Protein AF-A0A4Q5WJ43-F1 (afdb_monomer)

Radius of gyration: 17.26 Å; Cα contacts (8 Å, |Δi|>4): 168; chains: 1; bounding box: 43×27×40 Å

Structure (mmCIF, N/CA/C/O backbone):
data_AF-A0A4Q5WJ43-F1
#
_entry.id   AF-A0A4Q5WJ43-F1
#
loop_
_atom_site.group_PDB
_atom_site.id
_atom_site.type_symbol
_atom_site.label_atom_id
_atom_site.label_alt_id
_atom_site.label_comp_id
_atom_site.label_asym_id
_atom_site.label_entity_id
_atom_site.label_seq_id
_atom_site.pdbx_PDB_ins_code
_atom_site.Cartn_x
_atom_site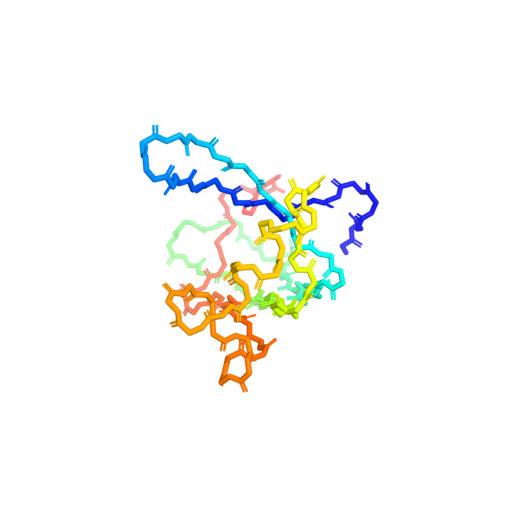.Cartn_y
_atom_site.Cartn_z
_atom_site.occupancy
_atom_site.B_iso_or_equiv
_atom_site.auth_seq_id
_atom_site.auth_comp_id
_atom_site.auth_asym_id
_atom_site.auth_atom_id
_atom_site.pdbx_PDB_model_num
ATOM 1 N N . MET A 1 1 ? 12.106 -7.031 0.141 1.00 86.31 1 MET A N 1
ATOM 2 C CA . MET A 1 1 ? 11.376 -5.938 0.812 1.00 86.31 1 MET A CA 1
ATOM 3 C C . MET A 1 1 ? 11.730 -5.937 2.291 1.00 86.31 1 MET A C 1
ATOM 5 O O . MET A 1 1 ? 11.740 -7.013 2.875 1.00 86.31 1 MET A O 1
ATOM 9 N N . ASP A 1 2 ? 12.037 -4.780 2.878 1.00 92.62 2 ASP A N 1
ATOM 10 C CA . ASP A 1 2 ? 12.264 -4.639 4.327 1.00 92.62 2 ASP A CA 1
ATOM 11 C C . ASP A 1 2 ? 10.999 -4.055 4.969 1.00 92.62 2 ASP A C 1
ATOM 13 O O . ASP A 1 2 ? 10.771 -2.845 4.922 1.00 92.62 2 ASP A O 1
ATOM 17 N N . TYR A 1 3 ? 10.136 -4.920 5.507 1.00 92.88 3 TYR A N 1
ATOM 18 C CA . TYR A 1 3 ? 8.841 -4.508 6.060 1.00 92.88 3 TYR A CA 1
ATOM 19 C C . TYR A 1 3 ? 8.963 -3.724 7.371 1.00 92.88 3 TYR A C 1
ATOM 21 O O . TYR A 1 3 ? 8.076 -2.935 7.672 1.00 92.88 3 TYR A O 1
ATOM 29 N N . GLU A 1 4 ? 10.056 -3.873 8.126 1.00 94.19 4 GLU A N 1
ATOM 30 C CA . GLU A 1 4 ? 10.273 -3.088 9.352 1.00 94.19 4 GLU A CA 1
ATOM 31 C C . GLU A 1 4 ? 10.597 -1.625 9.033 1.00 94.19 4 GLU A C 1
ATOM 33 O O . GLU A 1 4 ? 10.310 -0.728 9.826 1.00 94.19 4 GLU A O 1
ATOM 38 N N . LYS A 1 5 ? 11.161 -1.372 7.846 1.00 95.94 5 LYS A N 1
ATOM 39 C CA . LYS A 1 5 ? 11.467 -0.025 7.345 1.00 95.94 5 LYS A CA 1
ATOM 40 C C . LYS A 1 5 ? 10.449 0.511 6.340 1.00 95.94 5 LYS A C 1
ATOM 42 O O . LYS A 1 5 ? 10.671 1.576 5.767 1.00 95.94 5 LYS A O 1
ATOM 47 N N . SER A 1 6 ? 9.345 -0.199 6.118 1.00 96.31 6 SER A N 1
ATOM 48 C CA . SER A 1 6 ? 8.351 0.154 5.102 1.00 96.31 6 SER A CA 1
ATOM 49 C C . SER 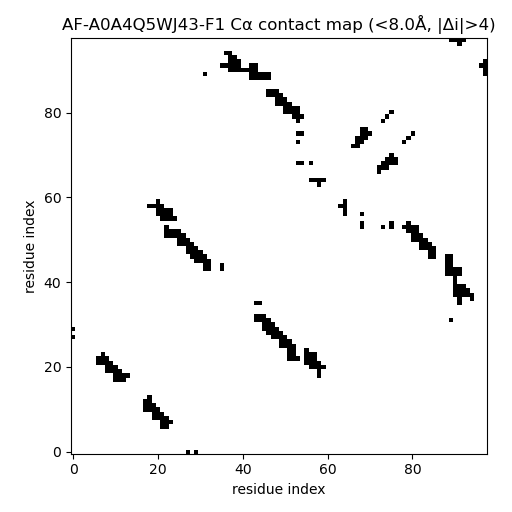A 1 6 ? 6.968 0.311 5.710 1.00 96.31 6 SER A C 1
ATOM 51 O O . SER A 1 6 ? 6.564 -0.460 6.572 1.00 96.31 6 SER A O 1
ATOM 53 N N . THR A 1 7 ? 6.205 1.297 5.237 1.00 96.81 7 THR A N 1
ATOM 54 C CA . THR A 1 7 ? 4.838 1.536 5.718 1.00 96.81 7 THR A CA 1
ATOM 55 C C . THR A 1 7 ? 3.905 1.850 4.562 1.00 96.81 7 THR A C 1
ATOM 57 O O . THR A 1 7 ? 4.304 2.515 3.608 1.00 96.81 7 THR A O 1
ATOM 60 N N . LEU A 1 8 ? 2.660 1.386 4.669 1.00 97.44 8 LEU A N 1
ATOM 61 C CA . LEU A 1 8 ? 1.581 1.748 3.762 1.00 97.44 8 LEU A CA 1
ATOM 62 C C . LEU A 1 8 ? 0.542 2.541 4.554 1.00 97.44 8 LEU A C 1
ATOM 64 O O . LEU A 1 8 ? -0.090 1.998 5.461 1.00 97.44 8 LEU A O 1
ATOM 68 N N . LYS A 1 9 ? 0.412 3.832 4.239 1.00 97.31 9 LYS A N 1
ATOM 69 C CA . LYS A 1 9 ? -0.470 4.777 4.931 1.00 97.31 9 LYS A CA 1
ATOM 70 C C . LYS A 1 9 ? -1.465 5.411 3.972 1.00 97.31 9 LYS A C 1
ATOM 72 O O . LYS A 1 9 ? -1.201 5.508 2.776 1.00 97.31 9 LYS A O 1
ATOM 77 N N . PHE A 1 10 ? -2.575 5.882 4.518 1.00 94.56 10 PHE A N 1
ATOM 78 C CA . PHE A 1 10 ? -3.551 6.697 3.810 1.00 94.56 10 PHE A CA 1
ATOM 79 C C . PHE A 1 10 ? -3.961 7.897 4.666 1.00 94.56 10 PHE A C 1
ATOM 81 O O . PHE A 1 10 ? -3.861 7.867 5.893 1.00 94.56 10 PHE A O 1
ATOM 88 N N . SER A 1 11 ? -4.461 8.933 3.999 1.00 93.75 11 SER A N 1
ATOM 89 C CA . SER A 1 11 ? -5.058 10.109 4.628 1.00 93.75 11 SER A CA 1
ATOM 90 C C . SER A 1 11 ? -6.444 10.328 4.032 1.00 93.75 11 SER A C 1
ATOM 92 O O . SER A 1 11 ? -6.628 10.221 2.819 1.00 93.75 11 SER A O 1
ATOM 94 N N . ALA A 1 12 ? -7.418 10.628 4.880 1.00 88.69 12 ALA A N 1
ATOM 95 C CA . ALA A 1 12 ? -8.808 10.845 4.496 1.00 88.69 12 ALA A CA 1
ATOM 96 C C . ALA A 1 12 ? -9.439 11.934 5.376 1.00 88.69 12 ALA A C 1
ATOM 98 O O . ALA A 1 12 ? -8.809 12.446 6.300 1.00 88.69 12 ALA A O 1
ATOM 99 N N . ALA A 1 13 ? -10.684 12.317 5.086 1.00 89.44 13 ALA A N 1
ATOM 100 C CA . ALA A 1 13 ? -11.424 13.275 5.899 1.00 89.44 13 ALA A CA 1
ATOM 101 C C . ALA A 1 13 ? -12.860 12.805 6.145 1.00 89.44 13 ALA A C 1
ATOM 103 O O . ALA A 1 13 ? -13.547 12.380 5.218 1.00 89.44 13 ALA A O 1
ATOM 104 N N . TYR A 1 14 ? -13.329 12.941 7.385 1.00 84.19 14 TYR A N 1
ATOM 105 C CA . TYR A 1 14 ? -14.709 12.659 7.774 1.00 84.19 14 TYR A CA 1
ATOM 106 C C . TYR A 1 14 ? -15.328 13.887 8.439 1.00 84.19 14 TYR A C 1
ATOM 108 O O . TYR A 1 14 ? -14.795 14.417 9.416 1.00 84.19 14 TYR A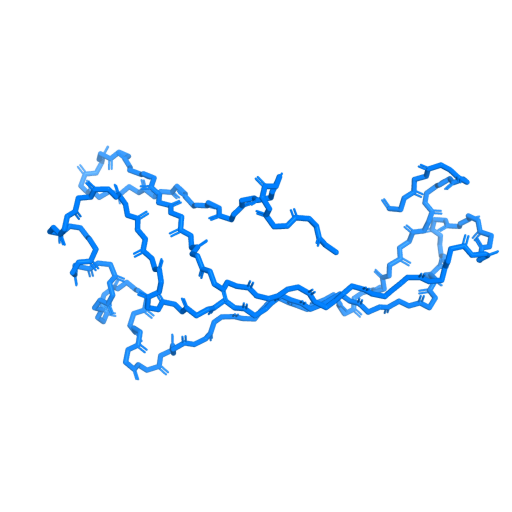 O 1
ATOM 116 N N . MET A 1 15 ? -16.444 14.376 7.887 1.00 89.19 15 MET A N 1
ATOM 117 C CA . MET A 1 15 ? -17.103 15.615 8.338 1.00 89.19 15 MET A CA 1
ATOM 118 C C . MET A 1 15 ? -16.130 16.808 8.419 1.00 89.19 15 MET A C 1
ATOM 120 O O . MET A 1 15 ? -16.138 17.579 9.376 1.00 89.19 15 MET A O 1
ATOM 124 N N . GLY A 1 16 ? -15.237 16.922 7.430 1.00 90.69 16 GLY A N 1
ATOM 125 C CA . GLY A 1 16 ? -14.228 17.984 7.350 1.00 90.69 16 GLY A CA 1
ATOM 126 C C . GLY A 1 16 ? -13.031 17.826 8.295 1.00 90.69 16 GLY A C 1
ATOM 127 O O . GLY A 1 16 ? -12.137 18.668 8.269 1.00 90.69 16 GLY A O 1
ATOM 128 N N . ARG A 1 17 ? -12.976 16.764 9.108 1.00 89.75 17 ARG A N 1
ATOM 129 C CA . ARG A 1 17 ? -11.829 16.472 9.977 1.00 89.75 17 ARG A CA 1
ATOM 130 C C . ARG A 1 17 ? -10.902 15.457 9.311 1.00 89.75 17 ARG A C 1
ATOM 132 O O . ARG A 1 17 ? -11.381 14.372 8.974 1.00 89.75 17 ARG A O 1
ATOM 139 N N . PRO A 1 18 ? -9.613 15.780 9.117 1.00 92.19 18 PRO A N 1
ATOM 140 C CA . PRO A 1 18 ? -8.662 14.833 8.564 1.00 92.19 18 PRO A CA 1
ATOM 141 C C . PRO A 1 18 ? -8.368 13.717 9.570 1.00 92.19 18 PRO A C 1
ATOM 143 O O . PRO A 1 18 ? -8.344 13.948 10.781 1.00 92.19 18 PRO A O 1
ATOM 146 N N . PHE A 1 19 ? -8.115 12.523 9.055 1.00 90.94 19 PHE A N 1
ATOM 147 C CA . PHE A 1 19 ? -7.563 11.403 9.801 1.00 90.94 19 PHE A CA 1
ATOM 148 C C . PHE A 1 19 ? -6.599 10.618 8.910 1.00 90.94 19 PHE A C 1
ATOM 150 O O . PHE A 1 19 ? -6.642 10.708 7.680 1.00 90.94 19 PHE A O 1
ATOM 157 N N . GLU A 1 20 ? -5.719 9.856 9.544 1.00 95.62 20 GLU A N 1
ATOM 158 C CA . GLU A 1 20 ? -4.765 8.982 8.874 1.00 95.62 20 GLU A CA 1
ATOM 159 C C . GLU A 1 20 ? -4.993 7.546 9.321 1.00 95.62 20 GLU A C 1
ATOM 161 O O . GLU A 1 20 ? -5.525 7.287 10.402 1.00 95.62 20 GLU A O 1
ATOM 166 N N . GLY A 1 21 ? -4.548 6.611 8.498 1.00 96.12 21 GLY A N 1
ATOM 167 C CA . GLY A 1 21 ? -4.444 5.225 8.898 1.00 96.12 21 GLY A CA 1
ATOM 168 C C . GLY A 1 21 ? -3.348 4.507 8.141 1.00 96.12 21 GLY A C 1
ATOM 169 O O . GLY A 1 21 ? -2.650 5.069 7.293 1.00 96.12 21 GLY A O 1
ATOM 170 N N . SER A 1 22 ? -3.178 3.242 8.479 1.00 98.00 22 SER A N 1
ATOM 171 C CA . SER A 1 22 ? -2.187 2.364 7.882 1.00 98.00 22 SER A CA 1
ATOM 172 C C . SER A 1 22 ? -2.760 0.982 7.636 1.00 98.00 22 SER A C 1
ATOM 174 O O . SER A 1 22 ? -3.751 0.596 8.250 1.00 98.00 22 SER A O 1
ATOM 176 N N . PHE A 1 23 ? -2.117 0.247 6.738 1.00 98.19 23 PHE A N 1
ATOM 177 C CA . PHE A 1 23 ? -2.383 -1.167 6.525 1.00 98.19 23 PHE A CA 1
ATOM 178 C C . PHE A 1 23 ? -1.177 -1.975 6.983 1.00 98.19 23 PHE A C 1
ATOM 180 O O . PHE A 1 23 ? -0.026 -1.640 6.681 1.00 98.19 23 PHE A O 1
ATOM 187 N N . SER A 1 24 ? -1.447 -3.070 7.683 1.00 97.06 24 SER A N 1
ATOM 188 C CA . SER A 1 24 ? -0.443 -4.064 8.068 1.00 97.06 24 SER A CA 1
ATOM 189 C C . SER A 1 24 ? -0.609 -5.352 7.256 1.00 97.06 24 SER A C 1
ATOM 191 O O . SER A 1 24 ? -1.602 -5.541 6.555 1.00 97.06 24 SER A O 1
ATOM 193 N N . GLY A 1 25 ? 0.386 -6.239 7.282 1.00 96.88 25 GLY A N 1
ATOM 194 C CA . GLY A 1 25 ? 0.281 -7.560 6.645 1.00 96.88 25 GLY A CA 1
ATOM 195 C C . GLY A 1 25 ? 0.150 -7.565 5.115 1.00 96.88 25 GLY A C 1
ATOM 196 O O . GLY A 1 25 ? -0.105 -8.624 4.542 1.00 96.88 25 GLY A O 1
ATOM 197 N N . TRP A 1 26 ? 0.326 -6.421 4.447 1.00 98.31 26 TRP A N 1
ATOM 198 C CA . TRP A 1 26 ? 0.425 -6.361 2.992 1.00 98.31 26 TRP A CA 1
ATOM 199 C C . TRP A 1 26 ? 1.701 -7.056 2.515 1.00 98.31 26 TRP A C 1
ATOM 201 O O . TRP A 1 26 ? 2.700 -7.140 3.233 1.00 98.31 26 TRP A O 1
ATOM 211 N N . LYS A 1 27 ? 1.657 -7.570 1.290 1.00 98.00 27 LYS A N 1
ATOM 212 C CA . LYS A 1 27 ? 2.764 -8.289 0.661 1.00 98.00 27 LYS A CA 1
ATOM 213 C C . LYS A 1 27 ? 3.153 -7.584 -0.622 1.00 98.00 27 LYS A C 1
ATOM 215 O O . LYS A 1 27 ? 2.281 -7.296 -1.434 1.00 98.00 27 LYS A O 1
ATOM 220 N N . ALA A 1 28 ? 4.442 -7.324 -0.789 1.00 97.12 28 ALA A N 1
ATOM 221 C CA . ALA A 1 28 ? 5.015 -6.816 -2.024 1.00 97.12 28 ALA A CA 1
ATOM 222 C C . ALA A 1 28 ? 5.905 -7.876 -2.675 1.00 97.12 28 ALA A C 1
ATOM 224 O O . ALA A 1 28 ? 6.907 -8.301 -2.092 1.00 97.12 28 ALA A O 1
ATOM 225 N N . ASP A 1 29 ? 5.544 -8.236 -3.900 1.00 95.50 29 ASP A N 1
ATOM 226 C CA . ASP A 1 29 ? 6.332 -9.058 -4.804 1.00 95.50 29 ASP A CA 1
ATOM 227 C C . ASP A 1 29 ? 7.011 -8.114 -5.797 1.00 95.50 29 ASP A C 1
ATOM 229 O O . ASP A 1 29 ? 6.354 -7.504 -6.640 1.00 95.50 29 ASP A O 1
ATOM 233 N N . ILE A 1 30 ? 8.324 -7.939 -5.635 1.00 93.56 30 ILE A N 1
ATOM 234 C CA . ILE A 1 30 ? 9.140 -7.018 -6.433 1.00 93.56 30 ILE A CA 1
ATOM 235 C C . ILE A 1 30 ? 10.271 -7.821 -7.062 1.00 93.56 30 ILE A C 1
ATOM 237 O O . ILE A 1 30 ? 11.106 -8.385 -6.353 1.00 93.56 30 ILE A O 1
ATOM 241 N N . GLN A 1 31 ? 10.293 -7.852 -8.387 1.00 91.19 31 GLN A N 1
ATOM 242 C CA . GLN A 1 31 ? 11.358 -8.422 -9.203 1.00 91.19 31 GLN A CA 1
ATOM 243 C C . GLN A 1 31 ? 11.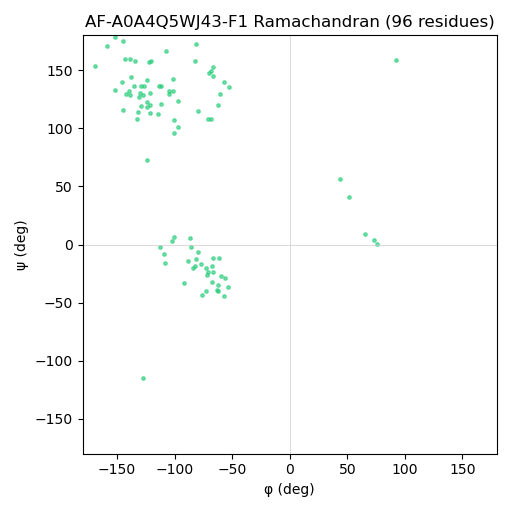715 -7.394 -10.264 1.00 91.19 31 GLN A C 1
ATOM 245 O O . GL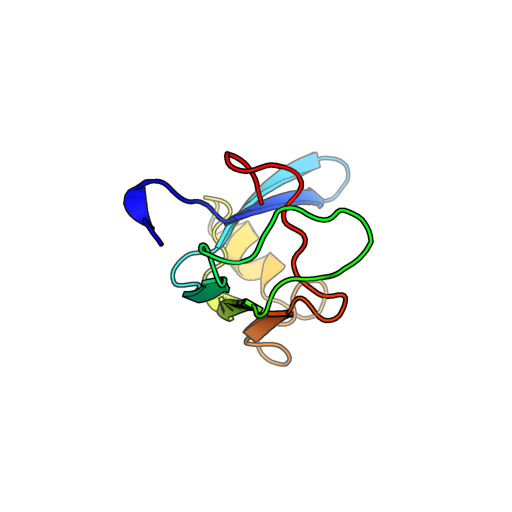N A 1 31 ? 10.831 -6.879 -10.939 1.00 91.19 31 GLN A O 1
ATOM 250 N N . ILE A 1 32 ? 12.989 -7.051 -10.377 1.00 91.44 32 ILE A N 1
ATOM 251 C CA . ILE A 1 32 ? 13.474 -6.073 -11.348 1.00 91.44 32 ILE A CA 1
ATOM 252 C C . ILE A 1 32 ? 14.814 -6.601 -11.847 1.00 91.44 32 ILE A C 1
ATOM 254 O O . ILE A 1 32 ? 15.661 -6.958 -11.023 1.00 91.44 32 ILE A O 1
ATOM 258 N N . ASP A 1 33 ? 14.999 -6.674 -13.162 1.00 90.44 33 ASP A N 1
ATOM 259 C CA . ASP A 1 33 ? 16.304 -6.951 -13.753 1.00 90.44 33 ASP A CA 1
ATOM 260 C C . ASP A 1 33 ? 17.237 -5.762 -13.501 1.00 90.44 33 ASP A C 1
ATOM 262 O O . ASP A 1 33 ? 17.084 -4.676 -14.068 1.00 90.44 33 ASP A O 1
ATOM 266 N N . THR A 1 34 ? 18.201 -5.966 -12.606 1.00 87.31 34 THR A N 1
ATOM 267 C CA . THR A 1 34 ? 19.142 -4.920 -12.214 1.00 87.31 34 THR A CA 1
ATOM 268 C C . THR A 1 34 ? 20.306 -4.747 -13.185 1.00 87.31 34 THR A C 1
ATOM 270 O O . THR A 1 34 ? 20.952 -3.691 -13.190 1.00 87.31 34 THR A O 1
ATOM 273 N N . ASP A 1 35 ? 20.557 -5.758 -14.015 1.00 90.00 35 ASP A N 1
ATOM 274 C CA . ASP A 1 35 ? 21.675 -5.803 -1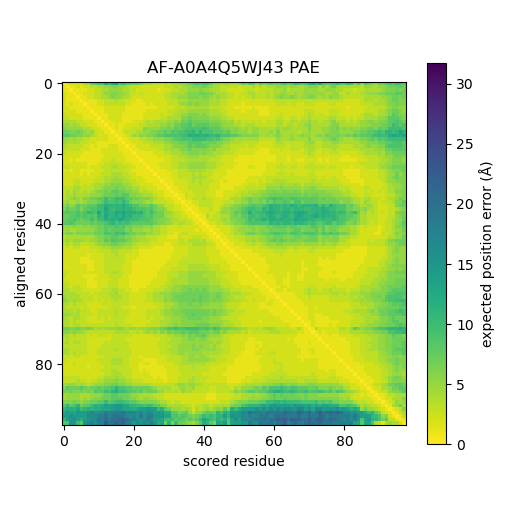4.959 1.00 90.00 35 ASP A CA 1
ATOM 275 C C . ASP A 1 35 ? 21.305 -5.179 -16.312 1.00 90.00 35 ASP A C 1
ATOM 277 O O . ASP A 1 35 ? 22.188 -4.828 -17.102 1.00 90.00 35 ASP A O 1
ATOM 281 N N . ALA A 1 36 ? 20.009 -4.964 -16.560 1.00 87.62 36 ALA A N 1
ATOM 282 C CA . ALA A 1 36 ? 19.527 -4.227 -17.716 1.00 87.62 36 ALA A CA 1
ATOM 283 C C . ALA A 1 36 ? 20.128 -2.802 -17.773 1.00 87.62 36 ALA A C 1
ATOM 285 O O . ALA A 1 36 ? 20.260 -2.127 -16.741 1.00 87.62 36 ALA A O 1
ATOM 286 N N . PRO A 1 37 ? 20.503 -2.304 -18.967 1.00 87.62 37 PRO A N 1
ATOM 287 C CA . PRO A 1 37 ? 21.007 -0.944 -19.122 1.00 87.62 37 PRO A CA 1
ATOM 288 C C . PRO A 1 37 ? 19.910 0.084 -18.825 1.00 87.62 37 PRO A C 1
ATOM 290 O O . PRO A 1 37 ? 18.740 -0.129 -19.142 1.00 87.62 37 PRO A O 1
ATOM 293 N N . ALA A 1 38 ? 20.297 1.220 -18.242 1.00 90.12 38 ALA A N 1
ATOM 294 C CA . ALA A 1 38 ? 19.372 2.321 -18.000 1.00 90.12 38 ALA A CA 1
ATOM 295 C C . ALA A 1 38 ? 18.768 2.845 -19.315 1.00 90.12 38 ALA A C 1
ATOM 297 O O . ALA A 1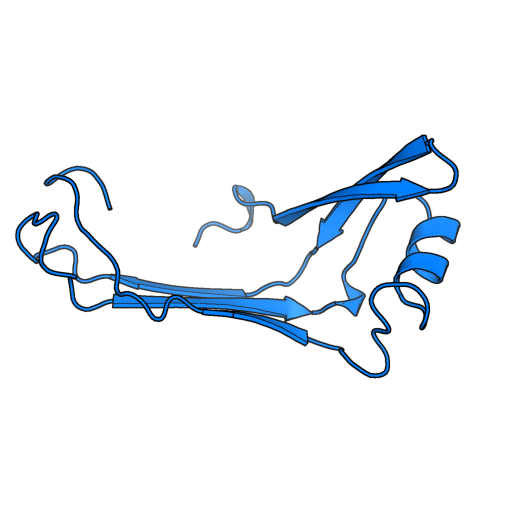 38 ? 19.489 3.159 -20.266 1.00 90.12 38 ALA A O 1
ATOM 298 N N . SER A 1 39 ? 17.442 2.954 -19.356 1.00 87.38 39 SER A N 1
ATOM 299 C CA . SER A 1 39 ? 16.687 3.504 -20.477 1.00 87.38 39 SER A CA 1
ATOM 300 C C . SER A 1 39 ? 15.388 4.120 -19.974 1.00 87.38 39 SER A C 1
ATOM 302 O O . SER A 1 39 ? 14.643 3.509 -19.211 1.00 87.38 39 SER A O 1
ATOM 304 N N . LYS A 1 40 ? 15.099 5.332 -20.450 1.00 86.06 40 LYS A N 1
ATOM 305 C CA . LYS A 1 40 ? 13.847 6.043 -20.153 1.00 86.06 40 LYS A CA 1
ATOM 306 C C . LYS A 1 40 ? 12.704 5.639 -21.075 1.00 86.06 40 LYS A C 1
ATOM 308 O O . LYS A 1 40 ? 11.545 5.846 -20.740 1.00 86.06 40 LYS A O 1
ATOM 313 N N . ASP A 1 41 ? 13.041 5.061 -22.224 1.00 90.75 41 ASP A N 1
ATOM 314 C CA . ASP A 1 41 ? 12.091 4.745 -23.290 1.00 90.75 41 ASP A CA 1
ATOM 315 C C . ASP A 1 41 ? 11.853 3.235 -23.423 1.00 90.75 41 ASP A C 1
ATOM 317 O O . ASP A 1 41 ? 11.003 2.797 -24.195 1.00 90.75 41 ASP A O 1
ATOM 321 N N . THR A 1 42 ? 12.620 2.411 -22.704 1.00 90.88 42 THR A N 1
ATOM 322 C CA . THR A 1 42 ? 12.512 0.948 -22.740 1.00 90.88 42 THR A CA 1
ATOM 323 C C . THR A 1 42 ? 12.399 0.421 -21.316 1.00 90.88 42 THR A C 1
ATOM 325 O O . THR A 1 42 ? 13.319 0.651 -20.531 1.00 90.88 42 THR A O 1
ATOM 328 N N . PRO A 1 43 ? 11.300 -0.267 -20.964 1.00 92.31 43 PRO A N 1
ATOM 329 C CA . PRO A 1 43 ? 11.184 -0.874 -19.653 1.00 92.31 43 PRO A CA 1
ATOM 330 C C . PRO A 1 43 ? 12.175 -2.032 -19.519 1.00 92.31 43 PRO A C 1
ATOM 332 O O . PRO A 1 43 ? 12.500 -2.708 -20.497 1.00 92.31 43 PRO A O 1
ATOM 335 N N . VAL A 1 44 ? 12.633 -2.265 -18.297 1.00 92.75 44 VAL A N 1
ATOM 336 C CA . VAL A 1 44 ? 13.362 -3.478 -17.930 1.00 92.75 44 VAL A CA 1
ATOM 337 C C . VAL A 1 44 ? 12.370 -4.599 -17.641 1.00 92.75 44 VAL A C 1
ATOM 339 O O . VAL A 1 44 ? 11.210 -4.345 -17.292 1.00 92.75 44 VAL A O 1
ATOM 342 N N . ASP A 1 45 ? 12.836 -5.841 -17.741 1.00 91.38 45 ASP A N 1
ATOM 343 C CA . ASP A 1 45 ? 12.057 -6.975 -17.263 1.00 91.38 45 ASP A CA 1
ATOM 344 C C . ASP A 1 45 ? 11.843 -6.817 -15.755 1.00 91.38 45 ASP A C 1
ATOM 346 O O . ASP A 1 45 ? 12.781 -6.711 -14.961 1.00 91.38 45 ASP A O 1
ATOM 350 N N . GLY A 1 46 ? 10.581 -6.743 -15.353 1.00 91.50 46 GLY A N 1
ATOM 351 C CA . GLY A 1 46 ? 10.239 -6.477 -13.973 1.00 91.50 46 GLY A CA 1
ATOM 352 C C . GLY A 1 46 ? 8.768 -6.698 -13.681 1.00 91.50 46 GLY A C 1
ATOM 353 O O . GLY A 1 46 ? 7.902 -6.594 -14.548 1.00 91.50 46 GLY A O 1
ATOM 354 N N . TYR A 1 47 ? 8.503 -7.012 -12.424 1.00 91.94 47 TYR A N 1
ATOM 355 C CA . TYR A 1 47 ? 7.186 -7.242 -11.873 1.00 91.94 47 TYR A CA 1
ATOM 356 C C . TYR A 1 47 ? 7.099 -6.595 -10.497 1.00 91.94 47 TYR A C 1
ATOM 358 O O . TYR A 1 47 ? 7.942 -6.829 -9.630 1.00 91.94 47 TYR A O 1
ATOM 366 N N . ILE A 1 48 ? 6.062 -5.787 -10.300 1.00 95.50 48 ILE A N 1
ATOM 367 C CA . ILE A 1 48 ? 5.745 -5.181 -9.012 1.00 95.50 48 ILE A CA 1
ATOM 368 C C . ILE A 1 48 ? 4.261 -5.401 -8.762 1.00 95.50 48 ILE A C 1
ATOM 370 O O . ILE A 1 48 ? 3.423 -4.822 -9.460 1.00 95.50 48 ILE A O 1
ATOM 374 N N . ARG A 1 49 ? 3.947 -6.194 -7.737 1.00 97.44 49 ARG A N 1
ATOM 375 C CA . ARG A 1 49 ? 2.590 -6.346 -7.210 1.00 97.44 49 ARG A CA 1
ATOM 376 C C . ARG A 1 49 ? 2.574 -6.156 -5.707 1.00 97.44 49 ARG A C 1
ATOM 378 O O . ARG A 1 49 ? 3.406 -6.706 -4.992 1.00 97.44 49 ARG A O 1
ATOM 385 N N . VAL A 1 50 ? 1.589 -5.409 -5.225 1.00 98.19 50 VAL A N 1
ATOM 386 C CA . VAL A 1 50 ? 1.317 -5.230 -3.799 1.00 98.19 50 VAL A CA 1
ATOM 387 C C . VAL A 1 50 ? -0.102 -5.696 -3.511 1.00 98.19 50 VAL A C 1
ATOM 389 O O . VAL A 1 50 ? -1.048 -5.159 -4.079 1.00 98.19 50 VAL A O 1
ATOM 392 N N . ALA A 1 51 ? -0.249 -6.686 -2.633 1.00 98.44 51 ALA A N 1
ATOM 393 C CA . ALA A 1 51 ? -1.535 -7.157 -2.124 1.00 98.44 51 ALA A CA 1
ATOM 394 C C . ALA A 1 51 ? -1.752 -6.668 -0.695 1.00 98.44 51 ALA A C 1
ATOM 396 O O . ALA A 1 51 ? -0.887 -6.843 0.167 1.00 98.44 51 ALA A O 1
ATOM 397 N N . ILE A 1 52 ? -2.910 -6.066 -0.446 1.00 98.69 52 ILE A N 1
ATOM 398 C CA . ILE A 1 52 ? -3.238 -5.380 0.800 1.00 98.69 52 ILE A CA 1
ATOM 399 C C . ILE A 1 52 ? -4.479 -6.048 1.400 1.00 98.69 52 ILE A C 1
ATOM 401 O O . ILE A 1 52 ? -5.556 -5.939 0.812 1.00 98.69 52 ILE A O 1
ATOM 405 N N . PRO A 1 53 ? -4.371 -6.724 2.558 1.00 98.44 53 PRO A N 1
ATOM 406 C CA . PRO A 1 53 ? -5.541 -7.238 3.257 1.00 98.44 53 PRO A CA 1
ATOM 407 C C . PRO A 1 53 ? -6.319 -6.064 3.859 1.00 98.44 53 PRO A C 1
ATOM 409 O O . PRO A 1 53 ? -5.883 -5.462 4.834 1.00 98.44 53 PRO A O 1
ATOM 412 N N . MET A 1 54 ? -7.480 -5.725 3.305 1.00 97.94 54 MET A N 1
ATOM 413 C CA . MET A 1 54 ? -8.193 -4.489 3.660 1.00 97.94 54 MET A CA 1
ATOM 414 C C . MET A 1 54 ? -8.711 -4.476 5.104 1.00 97.94 54 MET A C 1
ATOM 416 O O . MET A 1 54 ? -8.844 -3.415 5.707 1.00 97.94 54 MET A O 1
ATOM 420 N N . ALA A 1 55 ? -8.917 -5.655 5.699 1.00 97.00 55 ALA A N 1
ATOM 421 C CA . ALA A 1 55 ? -9.243 -5.810 7.117 1.00 97.00 55 ALA A CA 1
ATOM 422 C C . ALA A 1 55 ? -8.105 -5.392 8.072 1.00 97.00 55 ALA A C 1
ATOM 424 O O . ALA A 1 55 ? -8.330 -5.310 9.274 1.00 97.00 55 ALA A O 1
ATOM 425 N N . SER A 1 56 ? -6.885 -5.158 7.573 1.00 97.75 56 SER A N 1
ATOM 426 C CA . SER A 1 56 ? -5.728 -4.769 8.391 1.00 97.75 56 SER A CA 1
ATOM 427 C C . SER A 1 56 ? -5.610 -3.265 8.638 1.00 97.75 56 SER A C 1
ATOM 429 O O . SER A 1 56 ? -4.598 -2.813 9.188 1.00 97.75 56 SER A O 1
ATOM 431 N N . VAL A 1 57 ? -6.614 -2.507 8.189 1.00 97.31 57 VAL A N 1
ATOM 432 C CA . VAL A 1 57 ? -6.730 -1.070 8.406 1.00 97.31 57 VAL A CA 1
ATOM 433 C C . VAL A 1 57 ? -6.608 -0.735 9.893 1.00 97.31 57 VAL A C 1
ATOM 435 O O . VAL A 1 57 ? -7.162 -1.419 10.751 1.00 97.31 57 VAL A O 1
ATOM 438 N N . ASN A 1 58 ? -5.837 0.306 10.187 1.00 97.12 58 ASN A N 1
ATOM 439 C CA . ASN A 1 58 ? -5.651 0.826 11.531 1.00 97.12 58 ASN A CA 1
ATOM 440 C C . ASN A 1 58 ? -5.506 2.349 11.480 1.00 97.12 58 ASN A C 1
ATOM 442 O O . ASN A 1 58 ? -4.534 2.860 10.912 1.00 97.12 58 ASN A O 1
ATOM 446 N N . THR A 1 59 ? -6.447 3.064 12.084 1.00 95.56 59 THR A N 1
ATOM 447 C CA . THR A 1 59 ? -6.440 4.523 12.264 1.00 95.56 59 THR A CA 1
ATOM 448 C C . THR A 1 59 ? -6.035 4.933 13.682 1.00 95.56 59 THR A C 1
ATOM 450 O O . THR A 1 59 ? -6.088 6.114 14.021 1.00 95.56 59 THR A O 1
ATOM 453 N N . GLY A 1 60 ? -5.687 3.972 14.544 1.00 94.69 60 GLY A N 1
ATOM 454 C CA . GLY A 1 60 ? -5.403 4.181 15.966 1.00 94.69 60 GLY A CA 1
ATOM 455 C C . GLY A 1 60 ? -6.636 4.458 16.835 1.00 94.69 60 GLY A C 1
ATOM 456 O O . GLY A 1 60 ? -6.480 4.705 18.028 1.00 94.69 60 GLY A O 1
ATOM 457 N N . GLU A 1 61 ? -7.841 4.409 16.261 1.00 93.19 61 GLU A N 1
ATOM 458 C CA . GLU A 1 61 ? -9.117 4.682 16.931 1.00 93.19 61 GLU A CA 1
ATOM 459 C C . GLU A 1 61 ? -10.115 3.569 16.568 1.00 93.19 61 GLU A C 1
ATOM 461 O O . GLU A 1 61 ? -10.595 3.550 15.432 1.00 93.19 61 GLU A O 1
ATOM 466 N N . PRO A 1 62 ? -10.455 2.656 17.500 1.00 93.31 62 PRO A N 1
ATOM 467 C CA . PRO A 1 62 ? -11.308 1.502 17.214 1.00 93.31 62 PRO A CA 1
ATOM 468 C C . PRO A 1 62 ? -12.648 1.857 16.569 1.00 93.31 62 PRO A C 1
ATOM 470 O O . PRO A 1 62 ? -13.107 1.151 15.674 1.00 93.31 62 PRO A O 1
ATOM 473 N N . TYR A 1 63 ? -13.259 2.977 16.969 1.00 90.88 63 TYR A N 1
ATOM 474 C CA . TYR A 1 63 ? -14.511 3.417 16.357 1.00 90.88 63 TYR A CA 1
ATOM 475 C C . TYR A 1 63 ? -14.338 3.722 14.862 1.00 90.88 63 TYR A C 1
ATOM 477 O O . TYR A 1 63 ? -15.205 3.395 14.054 1.00 90.88 63 TYR A O 1
ATOM 485 N N . TYR A 1 64 ? -13.225 4.337 14.463 1.00 91.62 64 TYR A N 1
ATOM 486 C CA . TYR A 1 64 ? -12.954 4.607 13.053 1.00 91.62 64 TYR A CA 1
ATOM 487 C C . TYR A 1 64 ? -12.588 3.335 12.298 1.00 91.62 64 TYR A C 1
ATOM 489 O O . TYR A 1 64 ? -13.120 3.155 11.207 1.00 91.62 64 TYR A O 1
ATOM 497 N N . ASP A 1 65 ? -11.808 2.429 12.889 1.00 93.50 65 ASP A N 1
ATOM 498 C CA . ASP A 1 65 ? -11.494 1.122 12.293 1.00 93.50 65 ASP A CA 1
ATOM 499 C C . ASP A 1 65 ? -12.769 0.318 11.978 1.00 93.50 65 ASP A C 1
ATOM 501 O O . ASP A 1 65 ? -12.941 -0.208 10.874 1.00 93.50 65 ASP A O 1
ATOM 505 N N . GLU A 1 66 ? -13.728 0.292 12.905 1.00 93.12 66 GLU A N 1
ATOM 506 C CA . GLU A 1 66 ? -15.025 -0.352 12.682 1.00 93.12 66 GLU A CA 1
ATOM 507 C C . GLU A 1 66 ? -15.821 0.312 11.553 1.00 93.12 66 GLU A C 1
ATOM 509 O O . GLU A 1 66 ? -16.445 -0.393 10.764 1.00 93.12 66 GLU A O 1
ATOM 514 N N . ASN A 1 67 ? -15.787 1.644 11.438 1.00 92.62 67 ASN A N 1
ATOM 515 C CA . ASN A 1 67 ? -16.542 2.386 10.423 1.00 92.62 67 ASN A CA 1
ATOM 516 C C . ASN A 1 67 ? -15.920 2.294 9.021 1.00 92.62 67 ASN A C 1
ATOM 518 O O . ASN A 1 67 ? -16.643 2.086 8.046 1.00 92.62 67 ASN A O 1
ATOM 522 N N . VAL A 1 68 ? -14.595 2.431 8.893 1.00 92.88 68 VAL A N 1
ATOM 523 C CA . VAL A 1 68 ? -13.909 2.438 7.584 1.00 92.88 68 VAL A CA 1
ATOM 524 C C . VAL A 1 68 ? -13.964 1.079 6.883 1.00 92.88 68 VAL A C 1
ATOM 526 O O . VAL A 1 68 ? -13.785 1.005 5.669 1.00 92.88 68 VAL A O 1
ATOM 529 N N . THR A 1 69 ? -14.244 0.003 7.622 1.00 95.25 69 THR A N 1
ATOM 530 C CA . THR A 1 69 ? -14.431 -1.339 7.051 1.00 95.25 69 THR A CA 1
ATOM 531 C C . THR A 1 69 ? -15.829 -1.569 6.466 1.00 95.25 69 THR A C 1
ATOM 533 O O . THR A 1 69 ? -16.024 -2.547 5.740 1.00 95.25 69 THR A O 1
ATOM 536 N N . GLN A 1 70 ? -16.792 -0.679 6.737 1.00 95.38 70 GLN A N 1
ATOM 537 C CA . GL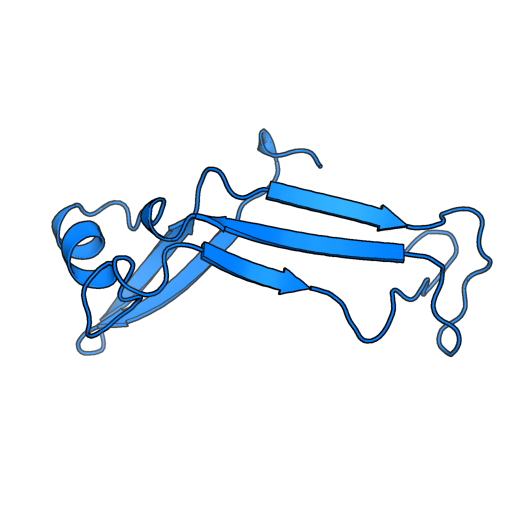N A 1 70 ? -18.188 -0.823 6.312 1.00 95.38 70 GLN A CA 1
ATOM 538 C C . GLN A 1 70 ? -18.430 -0.390 4.860 1.00 95.38 70 GLN A C 1
ATOM 540 O O . GLN A 1 70 ? -17.565 0.178 4.191 1.00 95.38 70 GLN A O 1
ATOM 545 N N . GLY A 1 71 ? -19.657 -0.651 4.397 1.00 92.38 71 GLY A N 1
ATOM 546 C CA . GLY A 1 71 ? -20.114 -0.455 3.019 1.00 92.38 71 GLY A CA 1
ATOM 547 C C . GLY A 1 71 ? -19.958 0.954 2.444 1.00 92.38 71 GLY A C 1
ATOM 548 O O . GLY A 1 71 ? -19.775 1.088 1.239 1.00 92.38 71 GLY A O 1
ATOM 549 N N . ASP A 1 72 ? -19.993 1.991 3.281 1.00 91.06 72 ASP A N 1
ATOM 550 C CA . ASP A 1 72 ? -19.831 3.382 2.830 1.00 91.06 72 ASP A CA 1
ATOM 551 C C . ASP A 1 72 ? -18.358 3.768 2.583 1.00 91.06 72 ASP A C 1
ATOM 553 O O . ASP A 1 72 ? -18.076 4.860 2.088 1.00 91.06 72 ASP A O 1
ATOM 557 N N . TRP A 1 73 ? -17.420 2.880 2.928 1.00 92.62 73 TRP A N 1
ATOM 558 C CA . TRP A 1 73 ? -15.976 3.090 2.835 1.00 92.62 73 TRP A CA 1
ATOM 559 C C . TRP A 1 73 ? -15.303 1.957 2.051 1.00 92.62 73 TRP A C 1
ATOM 561 O O . TRP A 1 73 ? -15.527 1.829 0.849 1.00 92.62 73 TRP A O 1
ATOM 571 N N . PHE A 1 74 ? -14.450 1.150 2.691 1.00 94.94 74 PHE A N 1
ATOM 572 C CA . PHE A 1 74 ? -13.718 0.088 2.001 1.00 94.94 74 PHE A CA 1
ATOM 573 C C . PHE A 1 74 ? -14.572 -1.148 1.707 1.00 94.94 74 PHE A C 1
ATOM 575 O O . PHE A 1 74 ? -14.161 -1.955 0.879 1.00 94.94 74 PHE A O 1
ATOM 582 N N . ASP A 1 75 ? -15.731 -1.303 2.364 1.00 97.19 75 ASP A N 1
ATOM 583 C CA . ASP A 1 75 ? -16.632 -2.455 2.220 1.00 97.19 75 ASP A CA 1
ATOM 584 C C . ASP A 1 75 ? -15.862 -3.786 2.213 1.00 97.19 75 ASP A C 1
ATOM 586 O O . ASP A 1 75 ? -15.916 -4.576 1.268 1.00 97.19 75 ASP A O 1
ATOM 590 N N . VAL A 1 76 ? -15.082 -4.014 3.273 1.00 97.81 76 VAL A N 1
ATOM 591 C CA . VAL A 1 76 ? -14.090 -5.103 3.351 1.00 97.81 76 VAL A CA 1
ATOM 592 C C . VAL A 1 76 ? -14.732 -6.480 3.186 1.00 97.81 76 VAL A C 1
ATOM 594 O O . VAL A 1 76 ? -14.098 -7.409 2.689 1.00 97.81 76 VAL A O 1
ATOM 597 N N . ALA A 1 77 ? -16.008 -6.615 3.551 1.00 96.88 77 ALA A N 1
ATOM 598 C CA . ALA A 1 77 ? -16.770 -7.838 3.330 1.00 96.88 77 ALA A CA 1
ATOM 599 C C . ALA A 1 77 ? -16.911 -8.182 1.835 1.00 96.88 77 ALA A C 1
ATOM 601 O O . ALA A 1 77 ? -16.899 -9.362 1.481 1.00 96.88 77 ALA A O 1
ATOM 602 N N . LYS A 1 78 ? -17.032 -7.176 0.959 1.00 98.06 78 LYS A N 1
ATOM 603 C CA . LYS A 1 78 ? -17.078 -7.362 -0.500 1.00 98.06 78 LYS A CA 1
ATOM 604 C C . LYS A 1 78 ? -15.700 -7.267 -1.152 1.00 98.06 78 LYS A C 1
ATOM 606 O O . LYS A 1 78 ? -15.457 -7.971 -2.130 1.00 98.06 78 LYS A O 1
ATOM 611 N N . PHE A 1 79 ? -14.811 -6.433 -0.613 1.00 97.94 79 PHE A N 1
ATOM 612 C CA . PHE A 1 79 ? -13.475 -6.166 -1.154 1.00 97.94 79 PHE A CA 1
ATOM 613 C C . PHE A 1 79 ? -12.385 -6.448 -0.105 1.00 97.94 79 PHE A C 1
ATOM 615 O O . PHE A 1 79 ? -11.781 -5.526 0.444 1.00 97.94 79 PHE A O 1
ATOM 622 N N . PRO A 1 80 ? -12.113 -7.728 0.204 1.00 97.94 80 PRO A N 1
ATOM 623 C 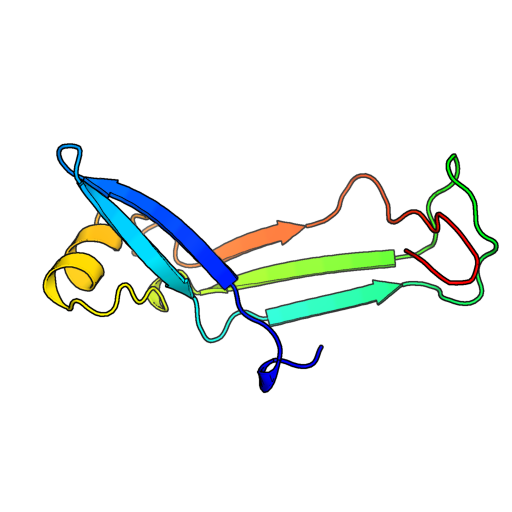CA . PRO A 1 80 ? -11.183 -8.093 1.273 1.00 97.94 80 PRO A CA 1
ATOM 624 C C . PRO A 1 80 ? -9.707 -7.838 0.927 1.00 97.94 80 PRO A C 1
ATOM 626 O O . PRO A 1 80 ? -8.882 -7.744 1.836 1.00 97.94 80 PRO A O 1
ATOM 629 N N . GLU A 1 81 ? -9.362 -7.727 -0.359 1.00 98.31 81 GLU A N 1
ATOM 630 C CA . GLU A 1 81 ? -8.002 -7.472 -0.842 1.00 98.31 81 GLU A CA 1
ATOM 631 C C . GLU A 1 81 ? -8.001 -6.320 -1.855 1.00 98.31 81 GLU A C 1
ATOM 633 O O . GLU A 1 81 ? -8.768 -6.340 -2.820 1.00 98.31 81 GLU A O 1
ATOM 638 N N . ALA A 1 82 ? -7.111 -5.344 -1.659 1.00 98.19 82 ALA A N 1
ATOM 639 C CA . ALA A 1 82 ? -6.743 -4.385 -2.696 1.00 98.19 82 ALA A CA 1
ATOM 640 C C . ALA A 1 82 ? -5.403 -4.777 -3.320 1.00 98.19 82 ALA A C 1
ATOM 642 O O . ALA A 1 82 ? -4.491 -5.236 -2.630 1.00 98.19 82 ALA A O 1
ATOM 643 N N . VAL A 1 83 ? -5.284 -4.576 -4.632 1.00 98.00 83 VAL A N 1
ATOM 644 C CA . VAL A 1 83 ? -4.095 -4.948 -5.401 1.00 98.00 83 VAL A CA 1
ATOM 645 C C . VAL A 1 83 ? -3.601 -3.749 -6.191 1.00 98.00 83 VAL A C 1
ATOM 647 O O . VAL A 1 83 ? -4.359 -3.134 -6.939 1.00 98.00 83 VAL A O 1
ATOM 650 N N . PHE A 1 84 ? -2.315 -3.451 -6.050 1.00 97.50 84 PHE A N 1
ATOM 651 C CA . PHE A 1 84 ? -1.579 -2.593 -6.968 1.00 97.50 84 PHE A CA 1
ATOM 652 C C . PHE A 1 84 ? -0.681 -3.465 -7.842 1.00 97.50 84 PHE A C 1
ATOM 654 O O . PHE A 1 84 ? 0.027 -4.322 -7.317 1.00 97.50 84 PHE A O 1
ATOM 661 N N . GLU A 1 85 ? -0.694 -3.241 -9.153 1.00 97.06 85 GLU A N 1
ATOM 662 C CA . GLU A 1 85 ? 0.174 -3.933 -10.104 1.00 97.06 85 GLU A CA 1
ATOM 663 C C . GLU A 1 85 ? 0.688 -2.946 -11.155 1.00 97.06 85 GLU A C 1
ATOM 665 O O . GLU A 1 85 ? -0.080 -2.164 -11.723 1.00 97.06 85 GLU A O 1
ATOM 670 N N . VAL A 1 86 ? 1.998 -2.972 -11.405 1.00 95.44 86 VAL A N 1
ATOM 671 C CA . VAL A 1 86 ? 2.614 -2.169 -12.466 1.00 95.44 86 VAL A CA 1
ATOM 672 C C . VAL A 1 86 ? 2.395 -2.863 -13.804 1.00 95.44 86 VAL A C 1
ATOM 674 O O . VAL A 1 86 ? 2.937 -3.934 -14.053 1.00 95.44 86 VAL A O 1
ATOM 677 N N . THR A 1 87 ? 1.627 -2.224 -14.685 1.00 91.75 87 THR A N 1
ATOM 678 C CA . THR A 1 87 ? 1.314 -2.745 -16.029 1.00 91.75 87 THR A CA 1
ATOM 679 C C . THR A 1 87 ? 2.011 -1.982 -17.158 1.00 91.75 87 THR A C 1
ATOM 681 O O . THR A 1 87 ? 2.093 -2.481 -18.275 1.00 91.75 87 THR A O 1
ATOM 684 N N . GLY A 1 88 ? 2.541 -0.786 -16.877 1.00 87.94 88 GLY A N 1
ATOM 685 C CA . GLY A 1 88 ? 3.231 0.066 -17.856 1.00 87.94 88 GLY A CA 1
ATOM 686 C C . GLY A 1 88 ? 4.722 -0.237 -18.048 1.00 87.94 88 GLY A C 1
ATOM 687 O O . GLY A 1 88 ? 5.356 0.404 -18.879 1.00 87.94 88 GLY A O 1
ATOM 688 N N . GLY A 1 89 ? 5.267 -1.196 -17.294 1.00 88.62 89 GLY A N 1
ATOM 689 C CA . GLY A 1 89 ? 6.698 -1.503 -17.243 1.00 88.62 89 GLY A CA 1
ATOM 690 C C . GLY A 1 89 ? 7.441 -0.755 -16.131 1.00 88.62 89 GLY A C 1
ATOM 691 O O . GLY A 1 89 ? 6.968 0.256 -15.610 1.00 88.62 89 GLY A O 1
ATOM 692 N N . VAL A 1 90 ? 8.599 -1.291 -15.749 1.00 90.88 90 VAL A N 1
ATOM 693 C CA . VAL A 1 90 ? 9.531 -0.686 -14.786 1.00 90.88 90 VAL A CA 1
ATOM 694 C C . VAL A 1 90 ? 10.663 -0.057 -15.588 1.00 90.88 90 VAL A C 1
ATOM 696 O O . VAL A 1 90 ? 11.194 -0.705 -16.483 1.00 90.88 90 VAL A O 1
ATOM 699 N N . PHE A 1 91 ? 11.032 1.189 -15.308 1.00 91.38 91 PHE A N 1
ATOM 700 C CA . PHE A 1 91 ? 12.045 1.909 -16.083 1.00 91.38 91 PHE A CA 1
ATOM 701 C C . PHE A 1 91 ? 13.268 2.162 -15.222 1.00 91.38 91 PHE A C 1
ATOM 703 O O . PHE A 1 91 ? 13.149 2.564 -14.076 1.00 91.38 91 PHE A O 1
ATOM 710 N N . LYS A 1 92 ? 14.456 1.944 -15.780 1.00 89.94 92 LYS A N 1
ATOM 711 C CA . LYS A 1 92 ? 15.708 2.239 -15.087 1.00 89.94 92 LYS A CA 1
ATOM 712 C C . LYS A 1 92 ? 16.201 3.605 -15.543 1.00 89.94 92 LYS A C 1
ATOM 714 O O . LYS A 1 92 ? 16.757 3.733 -16.633 1.00 89.94 92 LYS A O 1
ATOM 719 N N . ASP A 1 93 ? 15.979 4.622 -14.716 1.00 84.19 93 ASP A N 1
ATOM 720 C CA . ASP A 1 93 ? 16.326 6.014 -15.028 1.00 84.19 93 ASP A CA 1
ATOM 721 C C . ASP A 1 93 ? 17.845 6.248 -15.092 1.00 84.19 93 ASP A C 1
ATOM 723 O O . ASP A 1 93 ? 18.320 7.099 -15.852 1.00 84.19 93 ASP A O 1
ATOM 727 N N . SER A 1 94 ? 18.617 5.505 -14.292 1.00 82.12 94 SER A N 1
ATOM 728 C CA . SER A 1 94 ? 20.085 5.527 -14.296 1.00 82.12 94 SER A CA 1
ATOM 729 C C . SER A 1 94 ? 20.662 4.247 -13.682 1.00 82.12 94 SER A C 1
ATOM 731 O O . SER A 1 94 ? 19.947 3.473 -13.056 1.00 82.12 94 SER A O 1
ATOM 733 N N . ASP A 1 95 ? 21.977 4.032 -13.775 1.00 76.81 95 ASP A N 1
ATOM 734 C CA . ASP A 1 95 ? 22.629 2.868 -13.147 1.00 76.81 95 ASP A CA 1
ATOM 735 C C . ASP A 1 95 ? 22.493 2.820 -11.615 1.00 76.81 95 ASP A C 1
ATOM 737 O O . ASP A 1 95 ? 22.781 1.794 -11.000 1.00 76.81 95 ASP A O 1
ATOM 741 N N . THR A 1 96 ? 22.031 3.905 -10.990 1.00 73.19 96 THR A N 1
ATOM 742 C CA . THR A 1 96 ? 21.802 3.995 -9.545 1.00 73.19 96 THR A CA 1
ATOM 743 C C . THR A 1 96 ? 20.325 4.116 -9.157 1.00 73.19 96 THR A C 1
ATOM 745 O O . THR A 1 96 ? 20.043 4.163 -7.957 1.00 73.19 96 THR A O 1
ATOM 748 N N . GLN A 1 97 ? 19.382 4.174 -10.113 1.00 66.38 97 GLN A N 1
ATOM 749 C CA . GLN A 1 97 ? 17.954 4.430 -9.847 1.00 66.38 97 GLN A CA 1
ATOM 750 C C . GLN A 1 97 ? 17.010 3.669 -10.799 1.00 66.38 97 GLN A C 1
ATOM 752 O O . GLN A 1 97 ? 17.260 3.604 -12.003 1.00 66.38 97 GLN A O 1
ATOM 757 N N . TYR A 1 98 ? 15.912 3.158 -10.231 1.00 60.31 98 TYR A N 1
ATOM 758 C CA . TYR A 1 98 ? 14.770 2.495 -10.885 1.00 60.31 98 TYR A CA 1
ATOM 759 C C . TYR A 1 98 ? 13.484 3.285 -10.632 1.00 60.31 98 TYR A C 1
ATOM 761 O O . TYR A 1 98 ? 13.495 4.094 -9.672 1.00 60.31 98 TYR A O 1
#

Secondary structure (DSSP, 8-state):
--GGG--EEEEEEETTEEEEEEE-S-EEEEEE-SSSPPEEEEEESEEEEEEEEGGGEE-S-HHHHHHHTSTTTT-TTT--EEEEE--S-EEE-BTTB-

Sequence (98 aa):
MDYEKSTLKFSAAYMGRPFEGSFSGWKADIQIDTDAPASKDTPVDGYIRVAIPMASVNTGEPYYDENVTQGDWFDVAKFPEAVFEVTGGVFKDSDTQY

Mean predicted aligned error: 4.31 Å

Nearest PDB structures (foldseek):
  5ixh-assembly1_A  TM=7.731E-01  e=4.047E-05  Burkholderia cenocepacia BC7
  1y0g-assembly2_D  TM=7.941E-01  e=2.043E-04  Escherichia coli
  7bwl-assembly1_A  TM=8.024E-01  e=2.303E-04  Pseudomonas aeruginosa PAO1
  5ixg-assembly1_A  TM=6.977E-01  e=6.943E-05  Burkholderia cenocepacia PC184
  5w2x-assembly1_A  TM=6.818E-01  e=8.616E-04  Campylobacter jejuni

pLDDT: mean 92.54, std 6.28, range [60.31, 98.69]

Foldseek 3Di:
DPVVPDWAKDWDDDPNRIFMKTFPPKDWDKDFDLVDAADPVDAGPIWIKIKTQLLRIDRPDVVVSVVCCPPVHCVCVVVRIDMDIDPPHHGRNHNVRD

Solvent-accessible surface area (backbone atoms only — not comparable to full-atom values): 5915 Å² total; per-residue (Å²): 132,63,68,92,85,51,86,51,71,51,76,51,67,60,98,87,42,76,50,54,34,32,50,47,89,54,48,73,52,78,47,67,55,80,84,58,77,54,27,88,88,50,60,39,66,53,46,46,38,37,44,33,45,48,80,39,52,42,51,91,40,70,73,56,39,61,52,49,42,31,78,94,56,58,22,25,90,82,40,46,62,47,77,50,70,67,83,89,59,42,45,25,76,36,96,89,43,104